Protein AF-A0AAN6RCE1-F1 (afdb_monomer_lite)

Structure (mmCIF, N/CA/C/O backbone):
data_AF-A0AAN6RCE1-F1
#
_entry.id   AF-A0AAN6RCE1-F1
#
loop_
_atom_site.group_PDB
_atom_site.id
_atom_site.type_symbol
_atom_site.label_atom_id
_atom_site.label_alt_id
_atom_site.label_comp_id
_atom_site.label_asym_id
_atom_site.label_entity_id
_atom_site.label_seq_id
_atom_site.pdbx_PDB_ins_code
_atom_site.Cartn_x
_atom_site.Cartn_y
_atom_site.Cartn_z
_atom_site.occupancy
_atom_site.B_iso_or_equiv
_atom_site.auth_seq_id
_atom_site.auth_comp_id
_atom_site.auth_asym_id
_atom_site.auth_atom_id
_atom_site.pdbx_PDB_model_num
ATOM 1 N N . MET A 1 1 ? 8.608 0.056 5.804 1.00 76.12 1 MET A N 1
ATOM 2 C CA . MET A 1 1 ? 8.420 -0.412 4.409 1.00 76.12 1 MET A CA 1
ATOM 3 C C . MET A 1 1 ? 8.407 0.782 3.484 1.00 76.12 1 MET A C 1
ATOM 5 O O . MET A 1 1 ? 7.949 1.83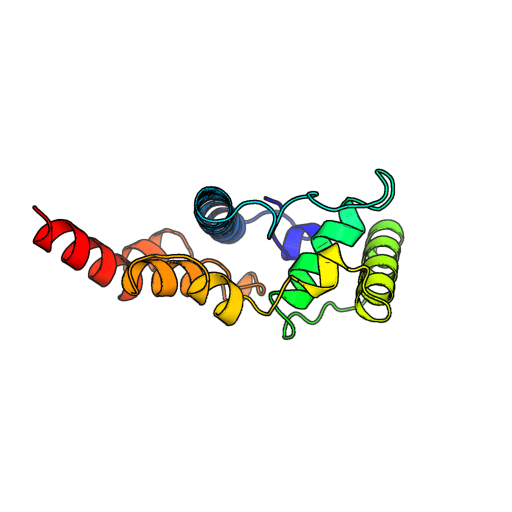2 3.919 1.00 76.12 1 MET A O 1
ATOM 9 N N . ARG A 1 2 ? 8.949 0.656 2.269 1.00 87.50 2 ARG A N 1
ATOM 10 C CA . ARG A 1 2 ? 9.118 1.799 1.363 1.00 87.50 2 ARG A CA 1
ATOM 11 C C . ARG A 1 2 ? 7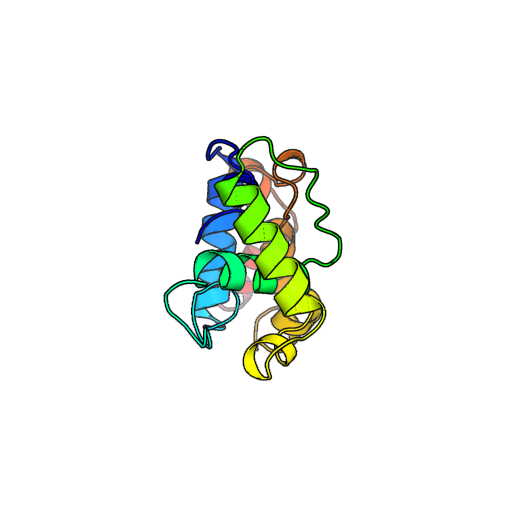.749 2.243 0.797 1.00 87.50 2 ARG A C 1
ATOM 13 O O . ARG A 1 2 ? 7.055 1.392 0.238 1.00 87.50 2 ARG A O 1
ATOM 20 N N . PRO A 1 3 ? 7.356 3.520 0.960 1.00 92.06 3 PRO A N 1
ATOM 21 C CA . PRO A 1 3 ? 6.127 4.067 0.386 1.00 92.06 3 PRO A CA 1
ATOM 22 C C . PRO A 1 3 ? 6.130 4.075 -1.154 1.00 92.06 3 PRO A C 1
ATOM 24 O O . PRO A 1 3 ? 7.212 4.180 -1.742 1.00 92.06 3 PRO A O 1
ATOM 27 N N . PRO A 1 4 ? 4.957 4.021 -1.813 1.00 92.94 4 PRO A N 1
ATOM 28 C CA . PRO A 1 4 ? 4.802 4.056 -3.272 1.00 92.94 4 PRO A CA 1
ATOM 29 C C . PRO A 1 4 ? 5.525 5.220 -3.951 1.00 92.94 4 PRO A C 1
ATOM 31 O O . PRO A 1 4 ? 6.169 5.042 -4.983 1.00 92.94 4 PRO A O 1
ATOM 34 N N . GLU A 1 5 ? 5.472 6.410 -3.365 1.00 93.31 5 GLU A N 1
ATOM 35 C CA . GLU A 1 5 ? 6.116 7.612 -3.893 1.00 93.31 5 GLU A CA 1
ATOM 36 C C . GLU A 1 5 ? 7.653 7.507 -3.891 1.00 93.31 5 GLU A C 1
ATOM 38 O O . GLU A 1 5 ? 8.314 7.967 -4.821 1.00 93.31 5 GLU A O 1
ATOM 43 N N . VAL A 1 6 ? 8.237 6.802 -2.917 1.00 92.38 6 VAL A N 1
ATOM 44 C CA . VAL A 1 6 ? 9.693 6.610 -2.832 1.00 92.38 6 VAL A CA 1
ATOM 45 C C . VAL A 1 6 ? 10.184 5.631 -3.902 1.00 92.38 6 VAL A C 1
ATOM 47 O O . VAL A 1 6 ? 11.284 5.807 -4.424 1.00 92.38 6 VAL A O 1
ATOM 50 N N . TRP A 1 7 ? 9.370 4.639 -4.287 1.00 91.00 7 TRP A N 1
ATOM 51 C CA . TRP A 1 7 ? 9.663 3.781 -5.449 1.00 91.00 7 TRP A CA 1
ATOM 52 C C . TRP A 1 7 ? 9.693 4.583 -6.753 1.00 91.00 7 TRP A C 1
ATOM 54 O O . TRP A 1 7 ? 10.542 4.345 -7.604 1.00 91.00 7 TRP A O 1
ATOM 64 N N . GLN A 1 8 ? 8.821 5.585 -6.876 1.00 90.69 8 GLN A N 1
ATOM 65 C CA . GLN A 1 8 ? 8.801 6.514 -8.012 1.00 90.69 8 GLN A CA 1
ATOM 66 C C . GLN A 1 8 ? 9.936 7.548 -7.955 1.00 90.69 8 GLN A C 1
ATOM 68 O O . GLN A 1 8 ? 10.197 8.249 -8.928 1.00 90.69 8 GLN A O 1
ATOM 73 N N . GLY A 1 9 ? 10.640 7.634 -6.826 1.00 89.62 9 GLY A N 1
ATOM 74 C CA . GLY A 1 9 ? 11.763 8.541 -6.646 1.00 89.62 9 GLY A CA 1
ATOM 75 C C . GLY A 1 9 ? 11.454 9.885 -6.022 1.00 89.62 9 GLY A C 1
ATOM 76 O O . GLY A 1 9 ? 12.346 10.731 -5.964 1.00 89.62 9 GLY A O 1
ATOM 77 N N . GLN A 1 10 ? 10.230 10.064 -5.542 1.00 89.94 10 GLN A N 1
ATOM 78 C CA . GLN A 1 10 ? 9.832 11.237 -4.784 1.00 89.94 10 GLN A CA 1
ATOM 79 C C . GLN A 1 10 ? 10.422 11.185 -3.364 1.00 89.94 10 GLN A C 1
ATOM 81 O O . GLN A 1 10 ? 10.672 10.097 -2.824 1.00 89.94 10 GLN A O 1
ATOM 86 N N . PRO A 1 11 ? 10.667 12.348 -2.737 1.00 89.12 11 PRO A N 1
ATOM 87 C CA . PRO A 1 11 ? 11.146 12.400 -1.365 1.00 89.12 11 PRO A CA 1
ATOM 88 C C . PRO A 1 11 ? 10.112 11.832 -0.386 1.00 89.12 11 PRO A C 1
ATOM 90 O O . PRO A 1 11 ? 8.903 11.905 -0.594 1.00 89.12 11 PRO A O 1
ATOM 93 N N . CYS A 1 12 ? 10.610 11.290 0.723 1.00 89.06 12 CYS A N 1
ATOM 94 C CA . CYS A 1 12 ? 9.778 10.865 1.842 1.00 89.06 12 CYS A CA 1
ATOM 95 C C . CYS A 1 12 ? 9.228 12.106 2.561 1.00 89.06 12 CYS A C 1
ATOM 97 O O . CYS A 1 12 ? 9.999 12.952 3.016 1.00 89.06 12 CYS A O 1
ATOM 99 N N . THR A 1 13 ? 7.908 12.211 2.668 1.00 91.19 13 THR A N 1
ATOM 100 C CA . THR A 1 13 ? 7.198 13.335 3.292 1.00 91.19 13 THR A CA 1
ATOM 101 C C . THR A 1 13 ? 6.483 12.888 4.573 1.00 91.19 13 THR A C 1
ATOM 103 O O . THR A 1 13 ? 6.595 11.744 5.014 1.00 91.19 13 THR A O 1
ATOM 106 N N . GLN A 1 14 ? 5.740 13.783 5.226 1.00 90.75 14 GLN A N 1
ATOM 107 C CA . GLN A 1 14 ? 4.970 13.418 6.419 1.00 90.75 14 GLN A CA 1
ATOM 108 C C . GLN A 1 14 ? 3.910 12.323 6.136 1.00 90.75 14 GLN A C 1
ATOM 110 O O . GLN A 1 14 ? 3.861 11.360 6.908 1.00 90.75 14 GLN A O 1
ATOM 115 N N . PRO A 1 15 ? 3.118 12.372 5.042 1.00 93.50 15 PRO A N 1
ATOM 116 C CA . PRO A 1 15 ? 2.239 11.262 4.653 1.00 93.50 15 PRO A CA 1
ATOM 117 C C . PRO A 1 15 ? 2.970 9.930 4.429 1.00 93.50 15 PRO A C 1
ATOM 119 O O . PRO A 1 15 ? 2.421 8.861 4.696 1.00 93.50 15 PRO A O 1
ATOM 122 N N . SER A 1 16 ? 4.231 9.938 3.994 1.00 93.81 16 SER A N 1
ATOM 123 C CA . SER A 1 16 ? 5.037 8.715 3.854 1.00 93.81 16 SER A CA 1
ATOM 124 C C . SER A 1 16 ? 5.180 7.930 5.162 1.00 93.81 16 SER A C 1
ATOM 126 O O . SER A 1 16 ? 5.232 6.699 5.149 1.00 93.81 16 SER A O 1
ATOM 128 N N . GLN A 1 17 ? 5.186 8.617 6.306 1.00 93.31 17 GLN A N 1
ATOM 129 C CA . GLN A 1 17 ? 5.248 7.969 7.619 1.00 93.31 17 GLN A CA 1
ATOM 130 C C . GLN A 1 17 ? 3.942 7.246 7.967 1.00 93.31 17 GLN A C 1
ATOM 132 O O . GLN A 1 17 ? 3.973 6.183 8.584 1.00 93.31 17 GLN A O 1
ATOM 137 N N . ILE A 1 18 ? 2.799 7.773 7.518 1.00 96.81 18 ILE A N 1
ATOM 138 C CA . ILE A 1 18 ? 1.486 7.138 7.705 1.00 96.81 18 ILE A CA 1
ATOM 139 C C . ILE A 1 18 ? 1.406 5.829 6.934 1.00 96.81 18 ILE A C 1
ATOM 141 O O . ILE A 1 18 ? 0.991 4.814 7.492 1.00 96.81 18 ILE A O 1
ATOM 145 N N . TRP A 1 19 ? 1.921 5.819 5.704 1.00 96.31 19 TRP A N 1
ATOM 146 C CA . TRP A 1 19 ? 2.097 4.575 4.965 1.00 96.31 19 TRP A CA 1
ATOM 147 C C . TRP A 1 19 ? 2.989 3.593 5.718 1.00 96.31 19 TRP A C 1
ATOM 149 O O . TRP A 1 19 ? 2.622 2.435 5.891 1.00 96.31 19 TRP A O 1
ATOM 159 N N . ALA A 1 20 ? 4.164 4.036 6.175 1.00 94.56 20 ALA A N 1
ATOM 160 C CA . ALA A 1 20 ? 5.108 3.161 6.859 1.00 94.56 20 ALA A CA 1
ATOM 161 C C . ALA A 1 20 ? 4.499 2.522 8.119 1.00 94.56 20 ALA A C 1
ATOM 163 O O . ALA A 1 20 ? 4.707 1.328 8.341 1.00 94.56 20 ALA A O 1
ATOM 164 N N . LEU A 1 21 ? 3.723 3.286 8.892 1.00 95.31 21 LEU A N 1
ATOM 165 C CA . LEU A 1 21 ? 3.006 2.807 10.072 1.00 95.31 21 LEU A CA 1
ATOM 166 C C . LEU A 1 21 ? 1.916 1.793 9.699 1.00 95.31 21 LEU A C 1
ATOM 168 O O . LEU A 1 21 ? 1.892 0.700 10.262 1.00 95.31 21 LEU A O 1
ATOM 172 N N . GLY A 1 22 ? 1.066 2.105 8.715 1.00 95.56 22 GLY A N 1
ATOM 173 C CA . GLY A 1 22 ? 0.017 1.188 8.253 1.00 95.56 22 GLY A CA 1
ATOM 174 C C . GLY A 1 22 ? 0.597 -0.110 7.684 1.00 95.56 22 GLY A C 1
ATOM 175 O O . GLY A 1 22 ? 0.138 -1.204 8.004 1.00 95.56 22 GLY A O 1
ATOM 176 N N . ALA A 1 23 ? 1.678 -0.005 6.911 1.00 94.75 23 ALA A N 1
ATOM 177 C CA . ALA A 1 23 ? 2.379 -1.142 6.329 1.00 94.75 23 ALA A CA 1
ATOM 178 C C . ALA A 1 23 ? 3.046 -2.018 7.398 1.00 94.75 23 ALA A C 1
ATOM 180 O O . ALA A 1 23 ? 3.031 -3.243 7.290 1.00 94.75 23 ALA A O 1
ATOM 181 N N . MET A 1 24 ? 3.612 -1.399 8.440 1.00 94.62 24 MET A N 1
ATOM 182 C CA . MET A 1 24 ? 4.170 -2.114 9.586 1.00 94.62 24 MET A CA 1
ATOM 183 C C . MET A 1 24 ? 3.083 -2.887 10.340 1.00 94.62 24 MET A C 1
ATOM 185 O O . MET A 1 24 ? 3.277 -4.071 10.603 1.00 94.62 24 MET A O 1
ATOM 189 N N . LEU A 1 25 ? 1.945 -2.253 10.647 1.00 93.75 25 LEU A N 1
ATOM 190 C CA . LEU A 1 25 ? 0.814 -2.916 11.307 1.00 93.75 25 LEU A CA 1
ATOM 191 C C . LEU A 1 25 ? 0.310 -4.099 10.476 1.00 93.75 25 LEU A C 1
ATOM 193 O O . LEU A 1 25 ? 0.179 -5.207 10.997 1.00 93.75 25 LEU A O 1
ATOM 197 N N . LEU A 1 26 ? 0.107 -3.893 9.172 1.00 93.44 26 LEU A N 1
ATOM 198 C CA . LEU A 1 26 ? -0.306 -4.962 8.267 1.00 93.44 26 LEU A CA 1
ATOM 199 C C . LEU A 1 26 ? 0.698 -6.117 8.258 1.00 93.44 26 LEU A C 1
ATOM 201 O O . LEU A 1 26 ? 0.287 -7.264 8.363 1.00 93.44 26 LEU A O 1
ATOM 205 N N . CYS A 1 27 ? 2.001 -5.841 8.186 1.00 91.38 27 CYS A N 1
ATOM 206 C CA . CYS A 1 27 ? 3.015 -6.900 8.165 1.00 91.38 27 CYS A CA 1
ATOM 207 C C . CYS A 1 27 ? 3.170 -7.635 9.489 1.00 91.38 27 CYS A C 1
ATOM 209 O O . CYS A 1 27 ? 3.603 -8.786 9.490 1.00 91.38 27 CYS A O 1
ATOM 211 N N . TRP A 1 28 ? 2.818 -6.992 10.600 1.00 90.38 28 TRP A N 1
ATOM 212 C CA . TRP A 1 28 ? 2.753 -7.669 11.886 1.00 90.38 28 TRP A CA 1
ATOM 213 C C . TRP A 1 28 ? 1.607 -8.684 11.906 1.00 90.38 28 TRP A C 1
ATOM 215 O O . TRP A 1 28 ? 1.794 -9.817 12.341 1.00 90.38 28 TRP A O 1
ATOM 225 N N . MET A 1 29 ? 0.441 -8.314 11.378 1.00 91.00 29 MET A N 1
ATOM 226 C CA . MET A 1 29 ? -0.712 -9.215 11.334 1.00 91.00 29 MET A CA 1
ATOM 227 C C . MET A 1 29 ? -0.605 -10.273 10.231 1.00 91.00 29 MET A C 1
ATOM 229 O O . MET A 1 29 ? -1.038 -11.410 10.404 1.00 91.00 29 MET A O 1
ATOM 233 N N . LYS A 1 30 ? -0.022 -9.905 9.091 1.00 89.31 30 LYS A N 1
ATOM 234 C CA . LYS A 1 30 ? 0.176 -10.777 7.941 1.00 89.31 30 LYS A CA 1
ATOM 235 C C . LYS A 1 30 ? 1.489 -10.460 7.238 1.00 89.31 30 LYS A C 1
ATOM 237 O O . LYS A 1 30 ? 1.588 -9.560 6.401 1.00 89.31 30 LYS A O 1
ATOM 242 N N . SER A 1 31 ? 2.503 -11.248 7.571 1.00 86.25 31 SER A N 1
ATOM 243 C CA . SER A 1 31 ? 3.808 -11.189 6.921 1.00 86.25 31 SER A CA 1
ATOM 244 C C . SER A 1 31 ? 3.722 -11.617 5.451 1.00 86.25 31 SER A C 1
ATOM 246 O O . SER A 1 31 ? 2.774 -12.282 5.024 1.00 86.25 31 SER A O 1
ATOM 248 N N . GLY A 1 32 ? 4.701 -11.217 4.641 1.00 84.81 32 GLY A N 1
ATOM 249 C CA . GLY A 1 32 ? 4.780 -11.628 3.241 1.00 84.81 32 GLY A CA 1
ATOM 250 C C . GLY A 1 32 ? 4.078 -10.720 2.229 1.00 84.81 32 GLY A C 1
ATOM 251 O O . GLY A 1 32 ? 4.305 -10.887 1.031 1.00 84.81 32 GLY A O 1
ATOM 252 N N . ILE A 1 33 ? 3.251 -9.756 2.656 1.00 87.00 33 ILE A N 1
ATOM 253 C CA . ILE A 1 33 ? 2.468 -8.916 1.726 1.00 87.00 33 ILE A CA 1
ATOM 254 C C . ILE A 1 33 ? 3.288 -7.764 1.139 1.00 87.00 33 ILE A C 1
ATOM 256 O O . ILE A 1 33 ? 3.231 -7.515 -0.059 1.00 87.00 33 ILE A O 1
ATOM 260 N N . LEU A 1 34 ? 4.036 -7.036 1.965 1.00 86.06 34 LEU A N 1
ATOM 261 C CA . LEU A 1 34 ? 4.717 -5.802 1.547 1.00 86.06 34 LEU A CA 1
ATOM 262 C C . LEU A 1 34 ? 6.254 -5.915 1.616 1.00 86.06 34 LEU A C 1
ATOM 264 O O . LEU A 1 34 ? 6.965 -4.912 1.543 1.00 86.06 34 LEU A O 1
ATOM 268 N N . ASP A 1 35 ? 6.774 -7.128 1.813 1.00 83.38 35 ASP A N 1
ATOM 269 C CA . ASP A 1 35 ? 8.196 -7.434 1.992 1.00 83.38 35 ASP A CA 1
ATOM 270 C C . ASP A 1 35 ? 8.788 -8.189 0.784 1.00 83.38 35 ASP A C 1
ATOM 272 O O . ASP A 1 35 ? 8.130 -8.429 -0.232 1.00 83.38 35 ASP A O 1
ATOM 276 N N . THR A 1 36 ? 10.043 -8.625 0.911 1.00 87.00 36 THR A N 1
ATOM 277 C CA . THR A 1 36 ? 10.735 -9.405 -0.128 1.00 87.00 36 THR A CA 1
ATOM 278 C C . THR A 1 36 ? 10.436 -10.908 -0.073 1.00 87.00 36 THR A C 1
ATOM 280 O O . THR A 1 36 ? 11.076 -11.683 -0.786 1.00 87.00 36 THR A O 1
ATOM 283 N N . TRP A 1 37 ? 9.483 -11.357 0.751 1.00 84.94 37 TRP A N 1
ATOM 284 C CA . TRP A 1 37 ? 9.219 -12.781 0.925 1.00 84.94 37 TRP A CA 1
ATOM 285 C C . TRP A 1 37 ? 8.657 -13.419 -0.347 1.00 84.94 37 TRP A C 1
ATOM 287 O O . TRP A 1 37 ? 7.956 -12.765 -1.124 1.00 84.94 37 TRP A O 1
ATOM 297 N N . GLY A 1 38 ? 9.005 -14.682 -0.594 1.00 83.69 38 GLY A N 1
ATOM 298 C CA . GLY A 1 38 ? 8.647 -15.391 -1.825 1.00 83.69 38 GLY A CA 1
ATOM 299 C C . GLY A 1 38 ? 9.388 -14.913 -3.078 1.00 83.69 38 GLY A C 1
ATOM 300 O O . GLY A 1 38 ? 9.118 -15.428 -4.158 1.00 83.69 38 GLY A O 1
ATOM 301 N N . CYS A 1 39 ? 10.318 -13.955 -2.959 1.00 88.50 39 CYS A N 1
ATOM 302 C CA . CYS A 1 39 ? 11.119 -13.506 -4.091 1.00 88.50 39 CYS A CA 1
ATOM 303 C C . CYS A 1 39 ? 12.058 -14.633 -4.553 1.00 88.50 39 CYS A C 1
ATOM 305 O O . CYS A 1 39 ? 12.857 -15.115 -3.743 1.00 88.50 39 CYS A O 1
ATOM 307 N N . PRO A 1 40 ? 12.011 -15.037 -5.835 1.00 83.50 40 PRO A N 1
ATOM 308 C CA . PRO A 1 40 ? 12.800 -16.163 -6.325 1.00 83.50 40 PRO A CA 1
ATOM 309 C C . PRO A 1 40 ? 14.290 -15.824 -6.444 1.00 83.50 40 PRO A C 1
ATOM 311 O O . PRO A 1 40 ? 15.128 -16.720 -6.388 1.00 83.50 40 PRO A O 1
ATOM 314 N N . MET A 1 41 ? 14.639 -14.541 -6.613 1.00 88.00 41 MET A N 1
ATOM 315 C CA . MET A 1 41 ? 16.015 -14.115 -6.867 1.00 88.00 41 MET A CA 1
ATOM 316 C C . MET A 1 41 ? 16.359 -12.787 -6.176 1.00 88.00 41 MET A C 1
ATOM 318 O O . MET A 1 41 ? 15.643 -11.799 -6.338 1.00 88.00 41 MET A O 1
ATOM 322 N N . PRO A 1 42 ? 17.515 -12.692 -5.494 1.00 87.38 42 PRO A N 1
ATOM 323 C CA . PRO A 1 42 ? 17.985 -11.461 -4.860 1.00 87.38 42 PRO A CA 1
ATOM 324 C C . PRO A 1 42 ? 18.010 -10.209 -5.743 1.00 87.38 42 PRO A C 1
ATOM 326 O O . PRO A 1 42 ? 17.771 -9.115 -5.238 1.00 87.38 42 PRO A O 1
ATOM 329 N N . MET A 1 43 ? 18.304 -10.370 -7.035 1.00 88.25 43 MET A N 1
ATOM 330 C CA . MET A 1 43 ? 18.508 -9.267 -7.983 1.00 88.25 43 MET A CA 1
ATOM 331 C C . MET A 1 43 ? 17.215 -8.531 -8.350 1.00 88.25 43 MET A C 1
ATOM 333 O O . MET A 1 43 ? 17.278 -7.394 -8.794 1.00 88.25 43 MET A O 1
ATOM 337 N N . ILE A 1 44 ? 16.048 -9.153 -8.147 1.00 91.19 44 ILE A N 1
ATOM 338 C CA . ILE A 1 44 ? 14.746 -8.565 -8.500 1.00 91.19 44 ILE A CA 1
ATOM 339 C C . ILE A 1 44 ? 13.935 -8.159 -7.267 1.00 91.19 44 ILE A C 1
ATOM 341 O O . ILE A 1 44 ? 12.735 -7.937 -7.375 1.00 91.19 44 ILE A O 1
ATOM 345 N N . ARG A 1 45 ? 14.548 -8.082 -6.076 1.00 92.06 45 ARG A N 1
ATOM 346 C CA . ARG A 1 45 ? 13.825 -7.773 -4.826 1.00 92.06 45 ARG A CA 1
ATOM 347 C C . ARG A 1 45 ? 13.050 -6.458 -4.889 1.00 92.06 45 ARG A C 1
ATOM 349 O O . ARG A 1 45 ? 11.952 -6.394 -4.346 1.00 92.06 45 ARG A O 1
ATOM 356 N N . GLU A 1 46 ? 13.608 -5.439 -5.533 1.00 92.50 46 GLU A N 1
ATOM 357 C CA . GLU A 1 46 ? 12.959 -4.131 -5.680 1.00 92.50 46 GLU A CA 1
ATOM 358 C C . GLU A 1 46 ? 11.718 -4.243 -6.576 1.00 92.50 46 GLU A C 1
ATOM 360 O O . GLU A 1 46 ? 10.604 -3.977 -6.121 1.00 92.50 46 GLU A O 1
ATOM 365 N N . SER A 1 47 ? 11.877 -4.788 -7.784 1.00 94.81 47 SER A N 1
ATOM 366 C CA . SER A 1 47 ? 10.771 -5.089 -8.703 1.00 94.81 47 SER A CA 1
ATOM 367 C C . SER A 1 47 ? 9.718 -6.022 -8.110 1.00 94.81 47 SER A C 1
ATOM 369 O O . SER A 1 47 ? 8.534 -5.852 -8.372 1.00 94.81 47 SER A O 1
ATOM 371 N N . TRP A 1 48 ? 10.123 -6.984 -7.283 1.00 95.19 48 TRP A N 1
ATOM 372 C CA . TRP A 1 48 ? 9.220 -7.893 -6.583 1.00 95.19 48 TRP A CA 1
ATOM 373 C C . TRP A 1 48 ? 8.319 -7.141 -5.604 1.00 95.19 48 TRP A C 1
ATOM 375 O O . TRP A 1 48 ? 7.103 -7.315 -5.628 1.00 95.19 48 TRP A O 1
ATOM 385 N N . CYS A 1 49 ? 8.889 -6.256 -4.781 1.00 94.00 49 CYS A N 1
ATOM 386 C CA . CYS A 1 49 ? 8.115 -5.396 -3.887 1.00 94.00 49 CYS A CA 1
ATOM 387 C C . CYS A 1 49 ? 7.160 -4.479 -4.666 1.00 94.00 49 CYS A C 1
ATOM 389 O O . CYS A 1 49 ? 6.003 -4.331 -4.271 1.00 94.00 49 CYS A O 1
ATOM 391 N N . ILE A 1 50 ? 7.615 -3.899 -5.783 1.00 95.00 50 ILE A N 1
ATOM 392 C CA . ILE A 1 50 ? 6.770 -3.071 -6.657 1.00 95.00 50 ILE A CA 1
ATOM 393 C C . ILE A 1 50 ? 5.624 -3.908 -7.241 1.00 95.00 50 ILE A C 1
ATOM 395 O O . ILE A 1 50 ? 4.475 -3.483 -7.178 1.00 95.00 50 ILE A O 1
ATOM 399 N N . ALA A 1 51 ? 5.892 -5.119 -7.733 1.00 95.00 51 ALA A N 1
ATOM 400 C CA . ALA A 1 51 ? 4.868 -6.010 -8.273 1.00 95.00 51 ALA A CA 1
ATOM 401 C C . ALA A 1 51 ? 3.812 -6.365 -7.211 1.00 95.00 51 ALA A C 1
ATOM 403 O O . ALA A 1 51 ? 2.612 -6.269 -7.470 1.00 95.00 51 ALA A O 1
ATOM 404 N N . LYS A 1 52 ? 4.227 -6.681 -5.976 1.00 95.00 52 LYS A N 1
ATOM 405 C CA . LYS A 1 52 ? 3.279 -6.888 -4.867 1.00 95.00 52 LYS A CA 1
ATOM 406 C C . LYS A 1 52 ? 2.391 -5.667 -4.638 1.00 95.00 52 LYS A C 1
ATOM 408 O O . LYS A 1 52 ? 1.179 -5.819 -4.512 1.00 95.00 52 LYS A O 1
ATOM 413 N N . LEU A 1 53 ? 2.972 -4.465 -4.631 1.00 94.94 53 LEU A N 1
ATOM 414 C CA . LEU A 1 53 ? 2.212 -3.219 -4.517 1.00 94.94 53 LEU A CA 1
ATOM 415 C C . LEU A 1 53 ? 1.217 -3.046 -5.670 1.00 94.94 53 LEU A C 1
ATOM 417 O O . LEU A 1 53 ? 0.065 -2.712 -5.416 1.00 94.94 53 LEU A O 1
ATOM 421 N N . MET A 1 54 ? 1.614 -3.329 -6.912 1.00 94.69 54 MET A N 1
ATOM 422 C CA . MET A 1 54 ? 0.720 -3.245 -8.074 1.00 94.69 54 MET A CA 1
ATOM 423 C C . MET A 1 54 ? -0.454 -4.234 -7.978 1.00 94.69 54 MET A C 1
ATOM 425 O O . MET A 1 54 ? -1.572 -3.880 -8.344 1.00 94.69 54 MET A O 1
ATOM 429 N N . ARG A 1 55 ? -0.253 -5.443 -7.426 1.00 94.62 55 ARG A N 1
ATOM 430 C CA . ARG A 1 55 ? -1.365 -6.385 -7.167 1.00 94.62 55 ARG A CA 1
ATOM 431 C C . ARG A 1 55 ? -2.287 -5.923 -6.050 1.00 94.62 55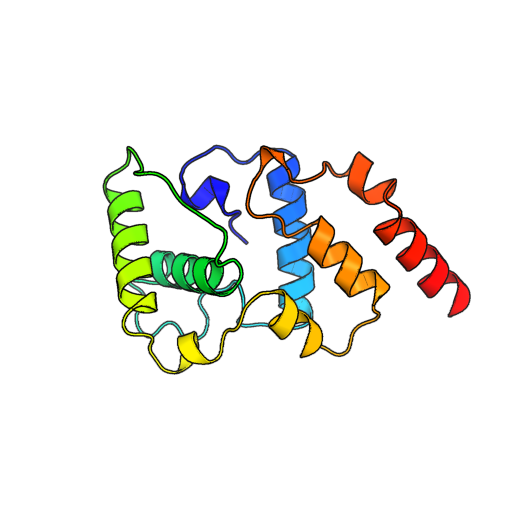 ARG A C 1
ATOM 433 O O . ARG A 1 55 ? -3.502 -6.069 -6.164 1.00 94.62 55 ARG A O 1
ATOM 440 N N . LEU A 1 56 ? -1.717 -5.387 -4.973 1.00 95.38 56 LEU A N 1
ATOM 441 C CA . LEU A 1 56 ? -2.483 -4.890 -3.830 1.00 95.38 56 LEU A CA 1
ATOM 442 C C . LEU A 1 56 ? -3.324 -3.672 -4.208 1.00 95.38 56 LEU A C 1
ATOM 444 O O . LEU A 1 56 ? -4.454 -3.539 -3.735 1.00 95.38 56 LEU A O 1
ATOM 448 N N . PHE A 1 57 ? -2.795 -2.824 -5.089 1.00 95.31 57 PHE A N 1
ATOM 449 C CA . PHE A 1 57 ? -3.403 -1.571 -5.513 1.00 95.31 57 PHE A CA 1
ATOM 450 C C . PHE A 1 57 ? -3.454 -1.474 -7.045 1.00 95.31 57 PHE A C 1
ATOM 452 O O . PHE A 1 57 ? -2.664 -0.740 -7.636 1.00 95.31 57 PHE A O 1
ATOM 459 N N . PRO A 1 58 ? -4.403 -2.155 -7.714 1.00 92.75 58 PRO A N 1
ATOM 460 C CA . PRO A 1 58 ? -4.506 -2.121 -9.177 1.00 92.75 58 PRO A CA 1
ATOM 461 C C . PRO A 1 58 ? -4.784 -0.727 -9.757 1.00 92.75 58 PRO A C 1
ATOM 463 O O . PRO A 1 58 ? -4.511 -0.478 -10.925 1.00 92.75 58 PRO A O 1
ATOM 466 N N . SER A 1 59 ? -5.330 0.188 -8.949 1.00 90.00 59 SER A N 1
ATOM 467 C CA . SER A 1 59 ? -5.535 1.591 -9.323 1.00 90.00 59 SER A CA 1
ATOM 468 C C . SER A 1 59 ? -4.254 2.428 -9.279 1.00 90.00 59 SER A C 1
ATOM 470 O O . SER A 1 59 ? -4.273 3.587 -9.690 1.00 90.00 59 SER A O 1
ATOM 472 N N . TRP A 1 60 ? -3.141 1.882 -8.778 1.00 91.69 60 TRP A N 1
ATOM 473 C CA . TRP A 1 60 ? -1.871 2.589 -8.718 1.00 91.69 60 TRP A CA 1
ATOM 474 C C . TRP A 1 60 ? -1.239 2.683 -10.108 1.00 91.69 60 TRP A C 1
ATOM 476 O O . TRP A 1 60 ? -0.508 1.801 -10.562 1.00 91.69 60 TRP A O 1
ATOM 486 N N . THR A 1 61 ? -1.521 3.785 -10.793 1.00 84.00 61 THR A N 1
ATOM 487 C CA . THR A 1 61 ? -0.916 4.103 -12.084 1.00 84.00 61 THR A CA 1
ATOM 488 C C . THR A 1 61 ? 0.363 4.899 -11.879 1.00 84.00 61 THR A C 1
ATOM 490 O O . THR A 1 61 ? 0.330 5.988 -11.307 1.00 84.00 61 THR A O 1
ATOM 493 N N . VAL A 1 62 ? 1.483 4.377 -12.378 1.00 83.88 62 VAL A N 1
ATOM 494 C CA . VAL A 1 62 ? 2.778 5.062 -12.312 1.00 83.88 62 VAL A CA 1
ATOM 495 C C . VAL A 1 62 ? 3.117 5.645 -13.685 1.00 83.88 62 VAL A C 1
ATOM 497 O O . VAL A 1 62 ? 3.188 4.877 -14.654 1.00 83.88 62 VAL A O 1
ATOM 500 N N . PRO A 1 63 ? 3.295 6.976 -13.798 1.00 82.81 63 PRO A N 1
ATOM 501 C CA . PRO A 1 63 ? 3.751 7.592 -15.037 1.00 82.81 63 PRO A CA 1
ATOM 502 C C . PRO A 1 63 ? 5.192 7.157 -15.355 1.00 82.81 63 PRO A C 1
ATOM 504 O O . PRO A 1 63 ? 5.890 6.652 -14.473 1.00 82.81 63 PRO A O 1
ATOM 507 N N . PRO A 1 64 ? 5.665 7.344 -16.599 1.00 88.00 64 PRO A N 1
ATOM 508 C CA . PRO A 1 64 ? 7.071 7.141 -16.925 1.00 88.00 64 PRO A CA 1
ATOM 509 C C . PRO A 1 64 ? 7.979 7.916 -15.962 1.00 88.00 64 PRO A C 1
ATOM 511 O O . PRO A 1 64 ? 7.747 9.094 -15.692 1.00 88.00 64 PRO A O 1
ATOM 514 N N . LEU A 1 65 ? 8.990 7.237 -15.428 1.00 90.88 65 LEU A N 1
ATOM 515 C CA . LEU A 1 65 ? 9.942 7.790 -14.474 1.00 90.88 65 LEU A CA 1
ATOM 516 C C . LEU A 1 65 ? 11.175 8.303 -15.219 1.00 90.88 65 LEU A C 1
ATOM 518 O O . LEU A 1 65 ? 11.689 7.631 -16.107 1.00 90.88 65 LEU A O 1
ATOM 522 N N . GLU A 1 66 ? 11.695 9.460 -14.809 1.00 88.44 66 GLU A N 1
ATOM 523 C CA . GLU A 1 66 ? 12.901 10.058 -15.410 1.00 88.44 66 GLU A CA 1
ATOM 524 C C . GLU A 1 66 ? 14.179 9.248 -15.140 1.00 88.44 66 GLU A C 1
ATOM 526 O O . GLU A 1 66 ? 15.176 9.384 -15.840 1.00 88.44 66 GLU A O 1
ATOM 531 N N . ASN A 1 67 ? 14.176 8.423 -14.091 1.00 92.94 67 ASN A N 1
ATOM 532 C CA . ASN A 1 67 ? 15.323 7.613 -13.713 1.00 92.94 67 ASN A CA 1
ATOM 533 C C . ASN A 1 67 ? 15.246 6.229 -14.371 1.00 92.94 67 ASN A C 1
ATOM 535 O O . ASN A 1 67 ? 14.388 5.423 -14.006 1.00 92.94 67 ASN A O 1
ATOM 539 N N . ASP A 1 68 ? 16.195 5.933 -15.260 1.00 92.88 68 ASP A N 1
ATOM 540 C CA . ASP A 1 68 ? 16.244 4.676 -16.018 1.00 92.88 68 ASP A CA 1
ATOM 541 C C . ASP A 1 68 ? 16.279 3.421 -15.137 1.00 92.88 68 ASP A C 1
ATOM 543 O O . ASP A 1 68 ? 15.654 2.414 -15.470 1.00 92.88 68 ASP A O 1
ATOM 547 N N . VAL A 1 69 ? 16.979 3.467 -13.996 1.00 92.25 69 VAL A N 1
ATOM 548 C CA . VAL A 1 69 ? 17.068 2.322 -13.073 1.00 92.25 69 VAL A CA 1
ATOM 549 C C . VAL A 1 69 ? 15.692 2.015 -12.494 1.00 92.25 69 VAL A C 1
ATOM 551 O O . VAL A 1 69 ? 15.225 0.883 -12.592 1.00 92.25 69 VAL A O 1
ATOM 554 N N . ARG A 1 70 ? 14.993 3.030 -11.979 1.00 92.75 70 ARG A N 1
ATOM 555 C CA . ARG A 1 70 ? 13.630 2.868 -11.453 1.00 92.75 70 ARG A CA 1
ATOM 556 C C . ARG A 1 70 ? 12.654 2.468 -12.552 1.00 92.75 70 ARG A C 1
ATOM 558 O O . ARG A 1 70 ? 11.826 1.586 -12.350 1.00 92.75 70 ARG A O 1
ATOM 565 N N . GLN A 1 71 ? 12.759 3.074 -13.733 1.00 94.81 71 GLN A N 1
ATOM 566 C CA . GLN A 1 71 ? 11.920 2.705 -14.869 1.00 94.81 71 GLN A CA 1
ATOM 567 C C . GLN A 1 71 ? 12.109 1.228 -15.243 1.00 94.81 71 GLN A C 1
ATOM 569 O O . GLN A 1 71 ? 11.127 0.526 -15.493 1.00 94.81 71 GLN A O 1
ATOM 574 N N . CYS A 1 72 ? 13.350 0.737 -15.225 1.00 94.25 72 CYS A N 1
ATOM 575 C CA . CYS A 1 72 ? 13.667 -0.674 -15.421 1.00 94.25 72 CYS A CA 1
ATOM 576 C C . CYS A 1 72 ? 13.031 -1.549 -14.330 1.00 94.25 72 CYS A C 1
ATOM 578 O O . CYS A 1 72 ? 12.359 -2.529 -14.654 1.00 94.25 72 CYS A O 1
ATOM 580 N N . GLU A 1 73 ? 13.145 -1.168 -13.055 1.00 95.06 73 GLU A N 1
ATOM 581 C CA . GLU A 1 73 ? 12.537 -1.908 -11.942 1.00 95.06 73 GLU A CA 1
ATOM 582 C C . GLU A 1 73 ? 11.015 -2.038 -12.088 1.00 95.06 73 GLU A C 1
ATOM 584 O O . GLU A 1 73 ? 10.475 -3.126 -11.869 1.00 95.06 73 GLU A O 1
ATOM 589 N N . PHE A 1 74 ? 10.334 -0.966 -12.506 1.00 95.50 74 PHE A N 1
ATOM 590 C CA . PHE A 1 74 ? 8.897 -0.967 -12.795 1.00 95.50 74 PHE A CA 1
ATOM 591 C C . PHE A 1 74 ? 8.539 -1.810 -14.020 1.00 95.50 74 PHE A C 1
ATOM 593 O O . PHE A 1 74 ? 7.500 -2.468 -14.022 1.00 95.50 74 PHE A O 1
ATOM 600 N N . ASN A 1 75 ? 9.375 -1.823 -15.058 1.00 95.19 75 ASN A N 1
ATOM 601 C CA . ASN A 1 75 ? 9.151 -2.670 -16.230 1.00 95.19 75 ASN A CA 1
ATOM 602 C C . ASN A 1 75 ? 9.275 -4.156 -15.872 1.00 95.19 75 ASN A C 1
ATOM 604 O O . ASN A 1 75 ? 8.428 -4.952 -16.271 1.00 95.19 75 ASN A O 1
ATOM 608 N N . VAL A 1 76 ? 10.273 -4.522 -15.063 1.00 95.44 76 VAL A N 1
ATOM 609 C CA . VAL A 1 76 ? 10.405 -5.886 -14.530 1.00 95.44 76 VAL A CA 1
ATOM 610 C C . VAL A 1 76 ? 9.215 -6.228 -13.633 1.00 95.44 76 VAL A C 1
ATOM 612 O O . VAL A 1 76 ? 8.676 -7.325 -13.734 1.00 95.44 76 VAL A O 1
ATOM 615 N N . ALA A 1 77 ? 8.758 -5.295 -12.791 1.00 95.19 77 ALA A N 1
ATOM 616 C CA . ALA A 1 77 ? 7.570 -5.498 -11.966 1.00 95.19 77 ALA A CA 1
ATOM 617 C C . ALA A 1 77 ? 6.319 -5.768 -12.815 1.00 95.19 77 ALA A C 1
ATOM 619 O O . ALA A 1 77 ? 5.583 -6.697 -12.510 1.00 95.19 77 ALA A O 1
ATOM 620 N N . LYS A 1 78 ? 6.106 -5.020 -13.905 1.00 95.12 78 LYS A N 1
ATOM 621 C CA . LYS A 1 78 ? 5.007 -5.262 -14.856 1.00 95.12 78 LYS A CA 1
ATOM 622 C C . LYS A 1 78 ? 5.116 -6.634 -15.518 1.00 95.12 78 LYS A C 1
ATOM 624 O O . LYS A 1 78 ? 4.141 -7.371 -15.512 1.00 95.12 78 LYS A O 1
ATOM 629 N N . ALA A 1 79 ? 6.306 -7.020 -15.978 1.00 95.38 79 ALA A N 1
ATOM 630 C CA . ALA A 1 79 ? 6.523 -8.348 -16.553 1.00 95.38 79 ALA A CA 1
ATOM 631 C C . ALA A 1 79 ? 6.199 -9.478 -15.555 1.00 95.38 79 ALA A C 1
ATOM 633 O O . ALA A 1 79 ? 5.594 -10.475 -15.931 1.00 95.38 79 ALA A O 1
ATOM 634 N N . LEU A 1 80 ? 6.532 -9.297 -14.270 1.00 94.81 80 LEU A N 1
ATOM 635 C CA . LEU A 1 80 ? 6.141 -10.224 -13.200 1.00 94.81 80 LEU A CA 1
ATOM 636 C C . LEU A 1 80 ? 4.629 -10.245 -12.946 1.00 94.81 80 LEU A C 1
ATOM 638 O O . LEU A 1 80 ? 4.136 -11.204 -12.375 1.00 94.81 80 LEU A O 1
ATOM 642 N N . ILE A 1 81 ? 3.887 -9.192 -13.281 1.00 94.00 81 ILE A N 1
ATOM 643 C CA . ILE A 1 81 ? 2.424 -9.168 -13.146 1.00 94.00 81 ILE A CA 1
ATOM 644 C C . ILE A 1 81 ? 1.759 -9.871 -14.323 1.00 94.00 81 ILE A C 1
ATOM 646 O O . ILE A 1 81 ? 0.765 -10.564 -14.113 1.00 94.00 81 ILE A O 1
ATOM 650 N N . ASP A 1 82 ? 2.316 -9.692 -15.520 1.00 94.38 82 ASP A N 1
ATOM 651 C CA . ASP A 1 82 ? 1.820 -10.288 -16.758 1.00 94.38 82 ASP A CA 1
ATOM 652 C C . ASP A 1 82 ? 2.023 -11.814 -16.778 1.00 94.38 82 ASP A C 1
ATOM 654 O O . ASP A 1 82 ? 1.138 -12.538 -17.232 1.00 94.38 82 ASP A O 1
ATOM 658 N N . ASP A 1 83 ? 3.148 -12.302 -16.238 1.00 93.94 83 ASP A N 1
ATOM 659 C CA . ASP A 1 83 ? 3.439 -13.730 -16.030 1.00 93.94 83 ASP A CA 1
ATOM 660 C C . ASP A 1 83 ? 3.823 -13.998 -14.559 1.00 93.94 83 ASP A C 1
ATOM 662 O O . ASP A 1 83 ? 5.009 -14.051 -14.200 1.00 93.94 83 ASP A O 1
ATOM 666 N N . PRO A 1 84 ? 2.828 -14.075 -13.654 1.00 91.81 84 PRO A N 1
ATOM 667 C CA . PRO A 1 84 ? 3.077 -14.111 -12.226 1.00 91.81 84 PRO A CA 1
ATOM 668 C C . PRO A 1 84 ? 3.560 -15.482 -11.752 1.00 91.81 84 PRO A C 1
ATOM 670 O O . PRO A 1 84 ? 2.872 -16.486 -11.923 1.00 91.81 84 PRO A O 1
ATOM 673 N N . PRO A 1 85 ? 4.699 -15.556 -11.041 1.00 91.69 85 PRO A N 1
ATOM 674 C CA . PRO A 1 85 ? 5.080 -16.794 -10.382 1.00 91.69 85 PRO A CA 1
ATOM 675 C C . PRO A 1 85 ? 4.102 -17.125 -9.239 1.00 91.69 85 PRO A C 1
ATOM 677 O O . PRO A 1 85 ? 3.512 -16.210 -8.649 1.00 91.69 85 PRO A O 1
ATOM 680 N N . PRO A 1 86 ? 4.001 -18.402 -8.818 1.00 91.06 86 PRO A N 1
ATOM 681 C CA . PRO A 1 86 ? 2.972 -18.854 -7.874 1.00 91.06 86 PRO A CA 1
ATOM 682 C C . PRO A 1 86 ? 2.899 -18.064 -6.558 1.00 91.06 86 PRO A C 1
ATOM 684 O O . PRO A 1 86 ? 1.822 -17.861 -6.004 1.00 91.06 86 PRO A O 1
ATOM 687 N N . ALA A 1 87 ? 4.039 -1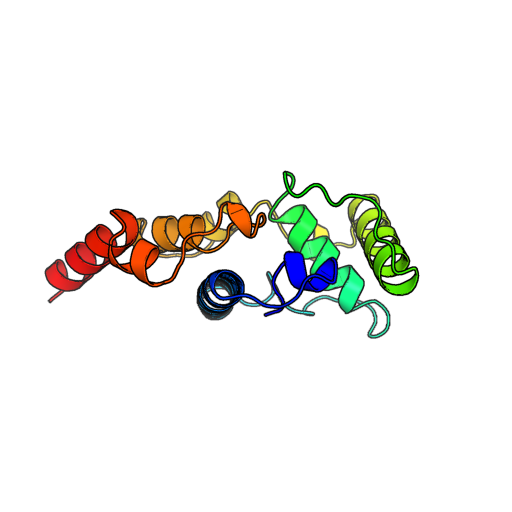7.589 -6.042 1.00 90.00 87 ALA A N 1
ATOM 688 C CA . ALA A 1 87 ? 4.077 -16.790 -4.815 1.00 90.00 87 ALA A CA 1
ATOM 689 C C . ALA A 1 87 ? 3.432 -15.401 -4.980 1.00 90.00 87 ALA A C 1
ATOM 691 O O . ALA A 1 87 ? 2.870 -14.867 -4.025 1.00 90.00 87 ALA A O 1
ATOM 692 N N . LEU A 1 88 ? 3.503 -14.817 -6.179 1.00 90.62 88 LEU A N 1
ATOM 693 C CA . LEU A 1 88 ? 2.900 -13.525 -6.488 1.00 90.62 88 LEU A CA 1
ATOM 694 C C . LEU A 1 88 ? 1.405 -13.673 -6.814 1.00 90.62 88 LEU A C 1
ATOM 696 O O . LEU A 1 88 ? 0.615 -12.814 -6.428 1.00 90.62 88 LEU A O 1
ATOM 700 N N . GLU A 1 89 ? 0.995 -14.776 -7.449 1.00 91.31 89 GLU A N 1
ATOM 701 C CA . GLU A 1 89 ? -0.417 -15.077 -7.744 1.00 91.31 89 GLU A CA 1
ATOM 702 C C . GLU A 1 89 ? -1.305 -15.131 -6.498 1.00 91.31 89 GLU A C 1
ATOM 704 O O . GLU A 1 89 ? -2.468 -14.724 -6.538 1.00 91.31 89 GLU A O 1
ATOM 709 N N . GLN A 1 90 ? -0.750 -15.597 -5.379 1.00 90.00 90 GLN A N 1
ATOM 710 C CA . GLN A 1 90 ? -1.465 -15.713 -4.106 1.00 90.00 90 GLN A CA 1
ATOM 711 C C . GLN A 1 90 ? -1.828 -14.358 -3.484 1.00 90.00 90 GLN A C 1
ATOM 713 O O . GLN A 1 90 ? -2.709 -14.294 -2.619 1.00 90.00 90 GLN A O 1
ATOM 718 N N . ILE A 1 91 ? -1.167 -13.281 -3.916 1.00 91.62 91 ILE A N 1
ATOM 719 C CA . ILE A 1 91 ? -1.434 -11.925 -3.444 1.00 91.62 91 ILE A CA 1
ATOM 720 C C . ILE A 1 91 ? -2.613 -11.364 -4.233 1.00 91.62 91 ILE A C 1
ATOM 722 O O . ILE A 1 91 ? -2.590 -11.259 -5.462 1.00 91.62 91 ILE A O 1
ATOM 726 N N . SER A 1 92 ? -3.664 -11.003 -3.510 1.00 93.75 92 SER A N 1
ATOM 727 C CA . SER A 1 92 ? -4.846 -10.342 -4.056 1.00 93.75 92 SER A CA 1
ATOM 728 C C . SER A 1 92 ? -4.836 -8.842 -3.755 1.00 93.75 92 SER A C 1
ATOM 730 O O . SER A 1 92 ? -3.901 -8.324 -3.149 1.00 93.75 92 SER A O 1
ATOM 732 N N . VAL A 1 93 ? -5.872 -8.133 -4.204 1.00 95.75 93 VAL A N 1
ATOM 733 C CA . VAL A 1 93 ? -6.069 -6.713 -3.878 1.00 95.75 93 VAL A CA 1
ATOM 734 C C . VAL A 1 93 ? -6.136 -6.497 -2.364 1.00 95.75 93 VAL A C 1
ATOM 736 O O . VAL A 1 93 ? -6.587 -7.391 -1.642 1.00 95.75 93 VAL A O 1
ATOM 739 N N . LEU A 1 94 ? -5.737 -5.310 -1.888 1.00 94.88 94 LEU A N 1
ATOM 740 C CA . LEU A 1 94 ? -5.626 -4.995 -0.456 1.00 94.88 94 LEU A CA 1
ATOM 741 C C . LEU A 1 94 ? -6.874 -5.424 0.322 1.00 94.88 94 LEU A C 1
ATOM 743 O O . LEU A 1 94 ? -6.765 -6.089 1.343 1.00 94.88 94 LEU A O 1
ATOM 747 N N . GLU A 1 95 ? -8.058 -5.101 -0.194 1.00 93.69 95 GLU A N 1
ATOM 748 C CA . GLU A 1 95 ? -9.334 -5.420 0.446 1.00 93.69 95 GLU A CA 1
ATOM 749 C C . GLU A 1 95 ? -9.510 -6.919 0.734 1.00 93.69 95 GLU A C 1
ATOM 751 O O . GLU A 1 95 ? -9.931 -7.315 1.820 1.00 93.69 95 GLU A O 1
ATOM 756 N N . ASN A 1 96 ? -9.149 -7.767 -0.226 1.00 94.75 96 ASN A N 1
ATOM 757 C CA . ASN A 1 96 ? -9.228 -9.211 -0.057 1.00 94.75 96 ASN A CA 1
ATOM 758 C C . ASN A 1 96 ? -8.133 -9.723 0.882 1.00 94.75 96 ASN A C 1
ATOM 760 O O . ASN A 1 96 ? -8.367 -10.684 1.609 1.00 94.75 96 ASN A O 1
ATOM 764 N N . GLU A 1 97 ? -6.954 -9.096 0.898 1.00 94.69 97 GLU A N 1
ATOM 765 C CA . GLU A 1 97 ? -5.895 -9.441 1.849 1.00 94.69 97 GLU A CA 1
ATOM 766 C C . GLU A 1 97 ? -6.258 -9.085 3.289 1.00 94.69 97 GLU A C 1
ATOM 768 O O . GLU A 1 97 ? -6.012 -9.897 4.179 1.00 94.69 97 GLU A O 1
ATOM 773 N N . LEU A 1 98 ? -6.887 -7.930 3.517 1.00 93.88 98 LEU A N 1
ATOM 774 C CA . LEU A 1 98 ? -7.334 -7.512 4.845 1.00 93.88 98 LEU A CA 1
ATOM 775 C C . LEU A 1 98 ? -8.405 -8.457 5.400 1.00 93.88 98 LEU A C 1
ATOM 777 O O . LEU A 1 98 ? -8.302 -8.874 6.547 1.00 93.88 98 LEU A O 1
ATOM 781 N N . ARG A 1 99 ? -9.365 -8.893 4.573 1.00 92.94 99 ARG A N 1
ATOM 782 C CA . ARG A 1 99 ? -10.406 -9.864 4.974 1.00 92.94 99 ARG A CA 1
ATOM 783 C C . ARG A 1 99 ? -9.872 -11.256 5.319 1.00 92.94 99 ARG A C 1
ATOM 785 O O . ARG A 1 99 ? -10.574 -12.029 5.961 1.00 92.94 99 ARG A O 1
ATOM 792 N N . LYS A 1 100 ? -8.663 -11.609 4.866 1.00 92.12 100 LYS A N 1
ATOM 793 C CA . LYS A 1 100 ? -8.006 -12.883 5.217 1.00 92.12 100 LYS A CA 1
ATOM 794 C C . LYS A 1 100 ? -7.376 -12.852 6.611 1.00 92.12 100 LYS A C 1
ATOM 796 O O . LYS A 1 100 ? -6.893 -13.887 7.065 1.00 92.12 100 LYS A O 1
ATOM 801 N N . VAL A 1 101 ? -7.309 -11.687 7.247 1.00 91.75 101 VAL A N 1
ATOM 802 C CA . VAL A 1 101 ? -6.758 -11.514 8.588 1.00 91.75 101 VAL A CA 1
ATOM 803 C C . VAL A 1 101 ? -7.912 -11.371 9.567 1.00 91.75 101 VAL A C 1
ATOM 805 O O . VAL A 1 101 ? -8.831 -10.589 9.338 1.00 91.75 101 VAL A O 1
ATOM 808 N N . ASP A 1 102 ? -7.851 -12.116 10.665 1.00 90.88 102 ASP A N 1
ATOM 809 C CA . ASP A 1 102 ? -8.811 -11.979 11.755 1.00 90.88 102 ASP A CA 1
ATOM 810 C C . ASP A 1 102 ? -8.512 -10.689 12.536 1.00 90.88 102 ASP A C 1
ATOM 812 O O . ASP A 1 102 ? -7.607 -10.647 13.372 1.00 90.88 102 ASP A O 1
ATOM 816 N N . MET A 1 103 ? -9.200 -9.599 12.185 1.00 92.25 103 MET A N 1
ATOM 817 C CA . MET A 1 103 ? -9.051 -8.296 12.833 1.00 92.25 103 MET A CA 1
ATOM 818 C C . MET A 1 103 ? -10.395 -7.567 12.974 1.00 92.25 103 MET A C 1
ATOM 820 O O . MET A 1 103 ? -11.295 -7.773 12.155 1.00 92.25 103 MET A O 1
ATOM 824 N N . PRO A 1 104 ? -10.534 -6.663 13.965 1.00 92.88 104 PRO A N 1
ATOM 825 C CA . PRO A 1 104 ? -11.703 -5.797 14.073 1.00 92.88 104 PRO A CA 1
ATOM 826 C C . PRO A 1 104 ? -11.908 -4.955 12.811 1.00 92.88 104 PRO A C 1
ATOM 828 O O . PRO A 1 104 ? -10.944 -4.494 12.189 1.00 92.88 104 PRO A O 1
ATOM 831 N N . THR A 1 105 ? -13.170 -4.705 12.460 1.00 94.50 105 THR A N 1
ATOM 832 C CA . THR A 1 105 ? -13.514 -3.918 11.263 1.00 94.50 105 THR A CA 1
ATOM 833 C C . THR A 1 105 ? -12.964 -2.495 11.362 1.00 94.50 105 THR A C 1
ATOM 835 O O . THR A 1 105 ? -12.477 -1.955 10.375 1.00 94.50 105 THR A O 1
ATOM 838 N N . GLU A 1 106 ? -12.930 -1.927 12.565 1.00 96.19 106 GLU A N 1
ATOM 839 C CA . GLU A 1 106 ? -12.395 -0.596 12.845 1.00 96.19 106 GLU A CA 1
ATOM 840 C C . GLU A 1 106 ? -10.894 -0.498 12.536 1.00 96.19 106 GLU A C 1
ATOM 842 O O . GLU A 1 106 ? -10.427 0.509 12.006 1.00 96.19 106 GLU A O 1
ATOM 847 N N . LEU A 1 107 ? -10.126 -1.558 12.820 1.00 95.31 107 LEU A N 1
ATOM 848 C CA . LEU A 1 107 ? -8.705 -1.604 12.477 1.00 95.31 107 LEU A CA 1
ATOM 849 C C . LEU A 1 107 ? -8.512 -1.754 10.965 1.00 95.31 107 LEU A C 1
ATOM 851 O O . LEU A 1 107 ? -7.641 -1.101 10.392 1.00 95.31 107 LEU A O 1
ATOM 855 N N . MET A 1 108 ? -9.340 -2.569 10.310 1.00 96.06 108 MET A N 1
ATOM 856 C CA . MET A 1 108 ? -9.337 -2.700 8.852 1.00 96.06 108 MET A CA 1
ATOM 857 C C . MET A 1 108 ? -9.635 -1.356 8.168 1.00 96.06 108 MET A C 1
ATOM 859 O O . MET A 1 108 ? -8.929 -0.977 7.233 1.00 96.06 108 MET A O 1
ATOM 863 N N . ASP A 1 109 ? -10.628 -0.610 8.654 1.00 96.94 109 ASP A N 1
ATOM 864 C CA . ASP A 1 109 ? -10.972 0.724 8.151 1.00 96.94 109 ASP A CA 1
ATOM 865 C C . ASP A 1 109 ? -9.832 1.726 8.354 1.00 96.94 109 ASP A C 1
ATOM 867 O O . ASP A 1 109 ? -9.479 2.466 7.430 1.00 96.94 109 ASP A O 1
ATOM 871 N N . LEU A 1 110 ? -9.181 1.696 9.519 1.00 97.19 110 LEU A N 1
ATOM 872 C CA . LEU A 1 110 ? -8.009 2.525 9.782 1.00 97.19 110 LEU A CA 1
ATOM 873 C C . LEU A 1 110 ? -6.845 2.188 8.833 1.00 97.19 110 LEU A C 1
ATOM 875 O O . LEU A 1 110 ? -6.196 3.092 8.307 1.00 97.19 110 LEU A O 1
ATOM 879 N N . LEU A 1 111 ? -6.597 0.906 8.549 1.00 97.00 111 LEU A N 1
ATOM 880 C CA . LEU A 1 111 ? -5.576 0.506 7.575 1.00 97.00 111 LEU A CA 1
AT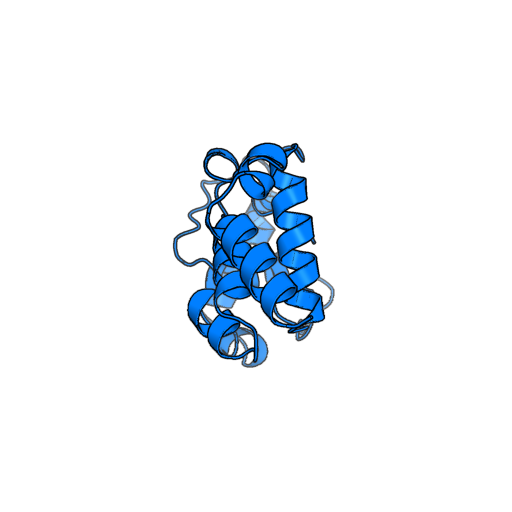OM 881 C C . LEU A 1 111 ? -5.899 1.002 6.165 1.00 97.00 111 LEU A C 1
ATOM 883 O O . LEU A 1 111 ? -4.987 1.468 5.481 1.00 97.00 111 LEU A O 1
ATOM 887 N N . ARG A 1 112 ? -7.166 0.950 5.730 1.00 96.25 112 ARG A N 1
ATOM 888 C CA . ARG A 1 112 ? -7.594 1.503 4.430 1.00 96.25 112 ARG A CA 1
ATOM 889 C C . ARG A 1 112 ? -7.307 3.001 4.339 1.00 96.25 112 ARG A C 1
ATOM 891 O O . ARG A 1 112 ? -6.820 3.460 3.311 1.00 96.25 112 ARG A O 1
ATOM 898 N N . LEU A 1 113 ? -7.559 3.740 5.420 1.00 97.06 113 LEU A N 1
ATOM 899 C CA . LEU A 1 113 ? -7.284 5.175 5.503 1.00 97.06 113 LEU A CA 1
ATOM 900 C C . LEU A 1 113 ? -5.779 5.490 5.409 1.00 97.06 113 LEU A C 1
ATOM 902 O O . LEU A 1 113 ? -5.386 6.512 4.849 1.00 97.06 113 LEU A O 1
ATOM 906 N N . MET A 1 114 ? -4.925 4.624 5.958 1.00 97.00 114 MET A N 1
ATOM 907 C CA . MET A 1 114 ? -3.475 4.842 6.012 1.00 97.00 114 MET A CA 1
ATOM 908 C C . MET A 1 114 ? -2.729 4.344 4.765 1.00 97.00 114 MET A C 1
ATOM 910 O O . MET A 1 114 ? -1.724 4.937 4.365 1.00 97.00 114 MET A O 1
ATOM 914 N N . LEU A 1 115 ? -3.199 3.257 4.148 1.00 96.38 115 LEU A N 1
ATOM 915 C CA . LEU A 1 115 ? -2.560 2.576 3.018 1.00 96.38 115 LEU A CA 1
ATOM 916 C C . LEU A 1 115 ? -3.048 3.109 1.662 1.00 96.38 115 LEU A C 1
ATOM 918 O O . LEU A 1 115 ? -3.408 2.347 0.769 1.00 96.38 115 LEU A O 1
ATOM 922 N N . ILE A 1 116 ? -3.032 4.431 1.495 1.00 95.25 116 ILE A N 1
ATOM 923 C CA . ILE A 1 116 ? -3.362 5.092 0.225 1.00 95.25 116 ILE A CA 1
ATOM 924 C C . ILE A 1 116 ? -2.088 5.255 -0.609 1.00 95.25 116 ILE A C 1
ATOM 926 O O . ILE A 1 116 ? -1.079 5.784 -0.130 1.00 95.25 116 ILE A O 1
ATOM 930 N N . VAL A 1 117 ? -2.116 4.789 -1.862 1.00 93.38 117 VAL A N 1
ATOM 931 C CA . VAL A 1 117 ? -0.939 4.807 -2.748 1.00 93.38 117 VAL A CA 1
ATOM 932 C C . VAL A 1 117 ? -0.574 6.195 -3.253 1.00 93.38 117 VAL A C 1
ATOM 934 O O . VAL A 1 117 ? 0.612 6.492 -3.383 1.00 93.38 117 VAL A O 1
ATOM 937 N N . ASN A 1 118 ? -1.568 7.048 -3.494 1.00 91.75 118 ASN A N 1
ATOM 938 C CA . ASN A 1 118 ? -1.342 8.443 -3.833 1.00 91.75 118 ASN A CA 1
ATOM 939 C C . ASN A 1 118 ? -0.962 9.216 -2.561 1.00 91.75 118 ASN A C 1
ATOM 941 O O . ASN A 1 118 ? -1.738 9.279 -1.609 1.00 91.75 118 ASN A O 1
ATOM 945 N N . ALA A 1 119 ? 0.245 9.781 -2.530 1.00 91.69 119 ALA A N 1
ATOM 946 C CA . ALA A 1 119 ? 0.735 10.511 -1.366 1.00 91.69 119 ALA A CA 1
ATOM 947 C C . ALA A 1 119 ? -0.074 11.790 -1.088 1.00 91.69 119 ALA A C 1
ATOM 949 O O . ALA A 1 119 ? -0.230 12.143 0.079 1.00 91.69 119 ALA A O 1
ATOM 950 N N . ASP A 1 120 ? -0.626 12.428 -2.125 1.00 91.19 120 ASP A N 1
ATOM 951 C CA . ASP A 1 120 ? -1.396 13.675 -2.005 1.00 91.19 120 ASP A CA 1
ATOM 952 C C . ASP A 1 120 ? -2.796 13.448 -1.414 1.00 91.19 120 ASP A C 1
ATOM 954 O O . ASP A 1 120 ? -3.368 14.331 -0.780 1.00 91.19 120 ASP A O 1
ATOM 958 N N . GLU A 1 121 ? -3.341 12.243 -1.588 1.00 93.25 121 GLU A N 1
ATOM 959 C CA . GLU A 1 121 ? -4.625 11.826 -1.009 1.00 93.25 121 GLU A CA 1
ATOM 960 C C . GLU A 1 121 ? -4.464 11.222 0.391 1.00 93.25 121 GLU A C 1
ATOM 962 O O . GLU A 1 121 ? -5.446 11.016 1.107 1.00 93.25 121 GLU A O 1
ATOM 967 N N . ARG A 1 122 ? -3.229 10.905 0.794 1.00 95.50 122 ARG A N 1
ATOM 968 C CA . ARG A 1 122 ? -2.966 10.230 2.059 1.00 95.50 122 ARG A CA 1
ATOM 969 C C . ARG A 1 122 ? -3.029 11.235 3.217 1.00 95.50 122 ARG A C 1
ATOM 971 O O . ARG A 1 122 ? -2.340 12.257 3.187 1.00 95.50 122 ARG A O 1
ATOM 978 N N . PRO A 1 123 ? -3.796 10.948 4.282 1.00 96.38 123 PRO A N 1
ATOM 979 C CA . PRO A 1 123 ? -3.934 11.865 5.405 1.00 96.38 123 PRO A CA 1
ATOM 980 C C . PRO A 1 123 ? -2.614 12.043 6.161 1.00 96.38 123 PRO A C 1
ATOM 982 O O . PRO A 1 123 ? -1.763 11.153 6.209 1.00 96.38 123 PRO A O 1
ATOM 985 N N . SER A 1 124 ? -2.468 13.190 6.824 1.00 95.88 124 SER A N 1
ATOM 986 C CA . SER A 1 124 ? -1.403 13.389 7.811 1.00 95.88 124 SER A CA 1
ATOM 987 C C . SER A 1 124 ? -1.746 12.709 9.141 1.00 95.88 124 SER A C 1
ATOM 989 O O . SER A 1 124 ? -2.901 12.382 9.406 1.00 95.88 124 SER A O 1
ATOM 991 N N . ALA A 1 125 ? -0.756 12.557 10.027 1.00 95.75 125 ALA A N 1
ATOM 992 C CA . ALA A 1 125 ? -0.952 11.955 11.352 1.00 95.75 125 ALA A CA 1
ATOM 993 C C . ALA A 1 125 ? -2.085 12.609 12.156 1.00 95.75 125 ALA A C 1
ATOM 995 O O . ALA A 1 125 ? -2.898 11.915 12.756 1.00 95.75 125 ALA A O 1
ATOM 996 N N . ILE A 1 126 ? -2.157 13.943 12.130 1.00 96.19 126 ILE A N 1
ATOM 997 C CA . ILE A 1 126 ? -3.186 14.704 12.850 1.00 96.19 126 ILE A CA 1
ATOM 998 C C . ILE A 1 126 ? -4.576 14.371 12.298 1.00 96.19 126 ILE A C 1
ATOM 1000 O O . ILE A 1 126 ? -5.506 14.161 13.071 1.00 96.19 126 ILE A O 1
ATOM 1004 N N . HIS A 1 127 ? -4.711 14.259 10.974 1.00 96.75 127 HIS A N 1
ATOM 1005 C CA . HIS A 1 127 ? -5.979 13.885 10.350 1.00 96.75 127 HIS A CA 1
ATOM 1006 C C . HIS A 1 127 ? -6.365 12.436 10.652 1.00 96.75 127 HIS A C 1
ATOM 1008 O O . HIS A 1 127 ? -7.539 12.176 10.888 1.00 96.75 127 HIS A O 1
ATOM 1014 N N . VAL A 1 128 ? -5.402 11.507 10.701 1.00 97.38 128 VAL A N 1
ATOM 1015 C CA . VAL A 1 128 ? -5.678 10.118 11.101 1.00 97.38 128 VAL A CA 1
ATOM 1016 C C . VAL A 1 128 ? -6.196 10.064 12.538 1.00 97.38 128 VAL A C 1
ATOM 1018 O O . VAL A 1 128 ? -7.225 9.443 12.775 1.00 97.38 128 VAL A O 1
ATOM 1021 N N . LEU A 1 129 ? -5.556 10.754 13.484 1.00 96.88 129 LEU A N 1
ATOM 1022 C CA . LEU A 1 129 ? -5.999 10.771 14.887 1.00 96.88 129 LEU A CA 1
ATOM 1023 C C . LEU A 1 129 ? -7.381 11.417 15.075 1.00 96.88 129 LEU A C 1
ATOM 1025 O O . LEU A 1 129 ? -8.122 11.031 15.971 1.00 96.88 129 LEU A O 1
ATOM 1029 N N . ALA A 1 130 ? -7.744 12.380 14.227 1.00 97.06 130 ALA A N 1
ATOM 1030 C CA . ALA A 1 130 ? -9.061 13.019 14.241 1.00 97.06 130 ALA A CA 1
ATOM 1031 C C . ALA A 1 130 ? -10.119 12.284 13.388 1.00 97.06 130 ALA A C 1
ATOM 1033 O O . ALA A 1 130 ? -11.264 12.731 13.310 1.00 97.06 130 ALA A O 1
ATOM 1034 N N . SER A 1 131 ? -9.745 11.197 12.708 1.00 97.69 131 SER A N 1
ATOM 1035 C CA . SER A 1 131 ? -10.620 10.487 11.773 1.00 97.69 131 SER A CA 1
ATOM 1036 C C . SER A 1 131 ? -11.705 9.682 12.488 1.00 97.69 131 SER A C 1
ATOM 1038 O O . SER A 1 131 ? -11.535 9.224 13.620 1.00 97.69 131 SER A O 1
ATOM 1040 N N . LYS A 1 132 ? -12.827 9.453 11.797 1.00 97.56 132 LYS A N 1
ATOM 1041 C CA . LYS A 1 132 ? -13.903 8.597 12.315 1.00 97.56 132 LYS A CA 1
ATOM 1042 C C . LYS A 1 132 ? -13.423 7.154 12.513 1.00 97.56 132 LYS A C 1
ATOM 1044 O O . LYS A 1 132 ? -13.889 6.496 13.434 1.00 97.56 132 LYS A O 1
ATOM 1049 N N . GLU A 1 133 ? -12.493 6.688 11.680 1.00 97.88 133 GLU A N 1
ATOM 1050 C CA . GLU A 1 133 ? -11.905 5.350 11.723 1.00 97.88 133 GLU A CA 1
ATOM 1051 C C . GLU A 1 133 ? -11.099 5.155 13.011 1.00 97.88 133 GLU A C 1
ATOM 1053 O O . GLU A 1 133 ? -11.303 4.178 13.731 1.00 97.88 133 GLU A O 1
ATOM 1058 N N . PHE A 1 134 ? -10.240 6.120 13.356 1.00 97.19 134 PHE A N 1
ATOM 1059 C CA . PHE A 1 134 ? -9.458 6.059 14.591 1.00 97.19 134 PHE A CA 1
ATOM 1060 C C . PHE A 1 134 ? -10.345 6.170 15.837 1.00 97.19 134 PHE A C 1
ATOM 1062 O O . PHE A 1 134 ? -10.215 5.362 16.754 1.00 97.19 134 PHE A O 1
ATOM 1069 N N . LEU A 1 135 ? -11.303 7.103 15.851 1.00 97.19 135 LEU A N 1
ATOM 1070 C CA . LEU A 1 135 ? -12.233 7.261 16.977 1.00 97.19 135 LEU A CA 1
ATOM 1071 C C . LEU A 1 135 ? -13.129 6.026 17.176 1.00 97.19 135 LEU A C 1
ATOM 1073 O O . LEU A 1 135 ? -13.440 5.657 18.311 1.00 97.19 135 LEU A O 1
ATOM 1077 N N . ALA A 1 136 ? -13.543 5.369 16.088 1.00 97.00 136 ALA A N 1
ATOM 1078 C CA . ALA A 1 136 ? -14.278 4.109 16.156 1.00 97.00 136 ALA A CA 1
ATOM 1079 C C . ALA A 1 136 ? -13.421 3.000 16.779 1.00 97.00 136 ALA A C 1
ATOM 1081 O O . ALA A 1 136 ? -13.900 2.300 17.673 1.00 97.00 136 ALA A O 1
ATOM 1082 N N . LEU A 1 137 ? -12.149 2.894 16.380 1.00 96.06 137 LEU A N 1
ATOM 1083 C CA . LEU A 1 137 ? -11.207 1.941 16.965 1.00 96.06 137 LEU A CA 1
ATOM 1084 C C . LEU A 1 137 ? -10.984 2.205 18.461 1.00 96.06 137 LEU A C 1
ATOM 1086 O O . LEU A 1 137 ? -11.051 1.270 19.259 1.00 96.06 137 LEU A O 1
ATOM 1090 N N . GLU A 1 138 ? -10.777 3.460 18.867 1.00 95.94 138 GLU A N 1
ATOM 1091 C CA . GLU A 1 138 ? -10.641 3.818 20.286 1.00 95.94 138 GLU A CA 1
ATOM 1092 C C . GLU A 1 138 ? -11.881 3.427 21.091 1.00 95.94 138 GLU A C 1
ATOM 1094 O O . GLU A 1 138 ? -11.762 2.839 22.169 1.00 95.94 138 GLU A O 1
ATOM 1099 N N . LYS A 1 139 ? -13.078 3.696 20.558 1.00 95.25 139 LYS A N 1
ATOM 1100 C CA . LYS A 1 139 ? -14.339 3.322 21.205 1.00 95.25 139 LYS A CA 1
ATOM 1101 C C . LYS A 1 139 ? -14.488 1.805 21.326 1.00 95.25 139 LYS A C 1
ATOM 1103 O O . LYS A 1 139 ? -14.917 1.329 22.377 1.00 95.25 139 LYS A O 1
ATOM 1108 N N . ALA A 1 140 ? -14.131 1.057 20.283 1.00 93.12 140 ALA A N 1
ATOM 1109 C CA . ALA A 1 140 ? -14.160 -0.401 20.301 1.00 93.12 140 ALA A CA 1
ATOM 1110 C C . ALA A 1 140 ? -13.220 -0.954 21.382 1.00 93.12 140 ALA A C 1
ATOM 1112 O O . ALA A 1 140 ? -13.640 -1.777 22.188 1.00 93.12 140 ALA A O 1
ATOM 1113 N N . ILE A 1 141 ? -11.987 -0.444 21.468 1.00 92.06 141 ILE A N 1
ATOM 1114 C CA . ILE A 1 141 ? -11.007 -0.852 22.487 1.00 92.06 141 ILE A CA 1
ATOM 1115 C C . ILE A 1 141 ? -11.479 -0.479 23.899 1.00 92.06 141 ILE A C 1
ATOM 1117 O O . ILE A 1 141 ? -11.332 -1.273 24.828 1.00 92.06 141 ILE A O 1
ATOM 1121 N N . ALA A 1 142 ? -12.056 0.711 24.081 1.00 90.12 142 ALA A N 1
ATOM 1122 C CA . ALA A 1 142 ? -12.566 1.154 25.376 1.00 90.12 142 ALA A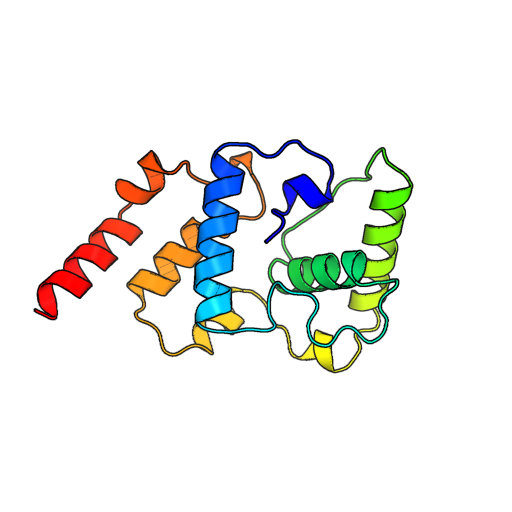 CA 1
ATOM 1123 C C . ALA A 1 142 ? -13.738 0.293 25.873 1.00 90.12 142 ALA A C 1
ATOM 1125 O O . ALA A 1 142 ? -13.853 0.079 27.074 1.00 90.12 142 ALA A O 1
ATOM 1126 N N . GLY A 1 143 ? -14.572 -0.226 24.966 1.00 81.12 143 GLY A N 1
ATOM 1127 C CA . GLY A 1 143 ? -15.667 -1.143 25.296 1.00 81.12 143 GLY A CA 1
ATOM 1128 C C . GLY A 1 143 ? -15.235 -2.584 25.600 1.00 81.12 143 GLY A C 1
ATOM 1129 O O . GLY A 1 143 ? -16.067 -3.369 26.043 1.00 81.12 143 GLY A O 1
ATOM 1130 N N . MET A 1 144 ? -13.966 -2.941 25.362 1.00 78.06 144 MET A N 1
ATOM 1131 C CA . MET A 1 144 ? -13.391 -4.247 25.727 1.00 78.06 144 MET A CA 1
ATOM 1132 C C . MET A 1 144 ? -12.766 -4.262 27.132 1.00 78.06 144 MET A C 1
ATOM 1134 O O . MET A 1 144 ? -12.315 -5.318 27.579 1.00 78.06 144 MET A O 1
ATOM 1138 N N . ARG A 1 145 ? -12.683 -3.102 27.795 1.00 55.84 145 ARG A N 1
ATOM 1139 C CA . ARG A 1 145 ? -12.214 -2.961 29.180 1.00 55.84 145 ARG A CA 1
ATOM 1140 C C . ARG A 1 145 ? -13.374 -3.074 30.157 1.00 55.84 145 ARG A C 1
ATOM 1142 O O . ARG A 1 145 ? -13.133 -3.652 31.238 1.00 55.84 145 ARG A O 1
#

Sequence (145 aa):
MRPPEVWQGQPCTQPSQIWALGAMLLCWMKSGILDTWGCPMPMIRESWCIAKLMRLFPSWTVPPLENDVRQCEFNVAKALIDDPPPALEQISVLENELRKVDMPTELMDLLRLMLIVNADERPSAIHVLASKEFLALEKAIAGMR

pLDDT: mean 92.25, std 5.04, range [55.84, 97.88]

Radius of gyration: 15.96 Å; chains: 1; bounding box: 34×34×46 Å

Secondary structure (DSSP, 8-state):
---HHHHTTPPP-HHHHHHHHHHHHHHHHSTTSSSSTT-S-GGGHHHHHHHHHHHH-TT---PPPS-HHHHHHHHHHHHHHHS--HHHHT---HHHHHHTS---HHHHHHHHHH--SSTTTSPPHHHHHTSHHHHHHHHHHHTT-

Foldseek 3Di:
DAALVVLLVHDQDQLRVLQVVLVVVLCVQPNDQQAQPPPPDPVLSSLSNVLSVCQQCVVDDRDQHPDPVSNVSVVSNVVCNVVPDPSSVVRHHVVVSLVVTPDDVLSVVLSVQSNDRDSVSRDGPVCSCVDPSNVVVVVVVVVVD